Protein AF-A0A349B3C8-F1 (afdb_monomer_lite)

pLDDT: mean 97.19, std 1.33, range [91.69, 98.38]

Sequence (33 aa):
TVLDELERRDGQFGLITMCTGGGMAPAIIIERV

Foldseek 3Di:
DQLVVCVVVVHFKDWDWDDDPPRDIDIDMDGDD

Structure (mmCIF, N/CA/C/O backbone):
data_AF-A0A349B3C8-F1
#
_entry.id   AF-A0A349B3C8-F1
#
loop_
_atom_site.group_PDB
_atom_site.id
_atom_site.type_symbol
_atom_site.label_atom_id
_atom_site.label_alt_id
_atom_site.label_comp_id
_atom_site.label_asym_id
_atom_site.label_entity_id
_atom_site.label_seq_id
_atom_site.pdbx_PDB_ins_code
_atom_site.Cartn_x
_atom_site.Cartn_y
_atom_site.Cartn_z
_atom_site.occupancy
_atom_site.B_iso_or_equiv
_atom_site.auth_seq_id
_atom_site.auth_comp_id
_atom_site.auth_asym_id
_atom_site.auth_atom_id
_atom_site.pdbx_PDB_model_num
ATOM 1 N N . THR A 1 1 ? -7.075 -8.292 1.170 1.00 93.44 1 THR A N 1
ATOM 2 C CA . THR A 1 1 ? -6.626 -6.956 0.716 1.00 93.44 1 THR A CA 1
ATOM 3 C C . THR A 1 1 ? -5.672 -6.379 1.754 1.00 93.44 1 THR A C 1
ATOM 5 O O . THR A 1 1 ? -5.493 -7.011 2.788 1.00 93.44 1 THR A O 1
ATOM 8 N N . VAL A 1 2 ? -5.017 -5.233 1.507 1.00 97.06 2 VAL A N 1
ATOM 9 C CA . VAL A 1 2 ? -4.151 -4.613 2.537 1.00 97.06 2 VAL A CA 1
ATOM 10 C C . VAL A 1 2 ? -4.971 -4.168 3.752 1.00 97.06 2 VAL A C 1
ATOM 12 O O . VAL A 1 2 ? -4.505 -4.351 4.868 1.00 97.06 2 VAL A O 1
ATOM 15 N N . LEU A 1 3 ? -6.206 -3.690 3.557 1.00 97.38 3 LEU A N 1
ATOM 16 C CA . LEU A 1 3 ? -7.120 -3.351 4.656 1.00 97.38 3 LEU A CA 1
ATOM 17 C C . LEU A 1 3 ? -7.419 -4.562 5.552 1.00 97.38 3 LEU A C 1
ATOM 19 O O . LEU A 1 3 ? -7.204 -4.473 6.757 1.00 97.38 3 LEU A O 1
ATOM 23 N N . ASP A 1 4 ? -7.788 -5.708 4.967 1.00 97.81 4 ASP A N 1
ATOM 24 C CA . ASP A 1 4 ? -8.079 -6.930 5.743 1.00 97.81 4 ASP A CA 1
ATOM 25 C C . ASP A 1 4 ? -6.877 -7.368 6.598 1.00 97.81 4 ASP A C 1
ATOM 27 O O . ASP A 1 4 ? -7.021 -7.847 7.721 1.00 97.81 4 ASP A O 1
ATOM 31 N N . GLU A 1 5 ? -5.659 -7.205 6.071 1.00 98.12 5 GLU A N 1
ATOM 32 C CA . GLU A 1 5 ? -4.446 -7.592 6.789 1.00 98.12 5 GLU A CA 1
ATOM 33 C C . GLU A 1 5 ? -4.081 -6.595 7.898 1.00 98.12 5 GLU A C 1
ATOM 35 O O . GLU A 1 5 ? -3.558 -7.007 8.936 1.00 98.12 5 GLU A O 1
ATOM 40 N N . LEU A 1 6 ? -4.380 -5.303 7.710 1.00 98.31 6 LEU A N 1
ATOM 41 C CA . LEU A 1 6 ? -4.255 -4.292 8.760 1.00 98.31 6 LEU A CA 1
ATOM 42 C C . LEU A 1 6 ? -5.248 -4.549 9.898 1.00 98.31 6 LEU A C 1
ATOM 44 O O . LEU A 1 6 ? -4.851 -4.469 11.056 1.00 98.31 6 LEU A O 1
ATOM 48 N N . GLU A 1 7 ? -6.493 -4.920 9.597 1.00 97.88 7 GLU A N 1
ATOM 49 C CA . GLU A 1 7 ? -7.481 -5.309 10.613 1.00 97.88 7 GLU A CA 1
ATOM 50 C C . GLU A 1 7 ? -7.043 -6.566 11.373 1.00 97.88 7 GLU A C 1
ATOM 52 O O . GLU A 1 7 ? -7.007 -6.575 12.603 1.00 97.88 7 GLU A O 1
ATOM 57 N N . ARG A 1 8 ? -6.625 -7.616 10.653 1.00 98.38 8 ARG A N 1
ATOM 58 C CA . ARG A 1 8 ? -6.209 -8.897 11.249 1.00 98.38 8 ARG A CA 1
ATOM 59 C C . ARG A 1 8 ? -5.012 -8.768 12.195 1.00 98.38 8 ARG A C 1
ATOM 61 O O . ARG A 1 8 ? -4.875 -9.576 13.113 1.00 98.38 8 ARG A O 1
ATOM 68 N N . ARG A 1 9 ? -4.113 -7.813 11.939 1.00 97.88 9 ARG A N 1
ATOM 69 C CA . ARG A 1 9 ? -2.877 -7.598 12.714 1.00 97.88 9 ARG A CA 1
ATOM 70 C C . ARG A 1 9 ? -2.945 -6.419 13.680 1.00 97.88 9 ARG A C 1
ATOM 72 O O . ARG A 1 9 ? -1.926 -6.109 14.287 1.00 97.88 9 ARG A O 1
ATOM 79 N N . ASP A 1 10 ? -4.092 -5.756 13.777 1.00 97.38 10 ASP A N 1
ATOM 80 C CA . ASP A 1 10 ? -4.242 -4.481 14.479 1.00 97.38 10 ASP A CA 1
ATOM 81 C C . ASP A 1 10 ? -3.189 -3.423 14.062 1.00 97.38 10 ASP A C 1
ATOM 83 O O . ASP A 1 10 ? -2.624 -2.688 14.866 1.00 97.38 10 ASP A O 1
ATOM 87 N N . GLY A 1 11 ? -2.887 -3.356 12.760 1.00 97.56 11 GLY A N 1
ATOM 88 C CA . GLY A 1 11 ? -1.953 -2.390 12.173 1.00 97.56 11 GLY A CA 1
ATOM 89 C C . GLY A 1 11 ? -2.645 -1.090 11.755 1.00 97.56 11 GLY A C 1
ATOM 90 O O . GLY A 1 11 ? -3.794 -1.126 11.323 1.00 97.56 11 GLY A O 1
ATOM 91 N N . GLN A 1 12 ? -1.952 0.050 11.855 1.00 98.00 12 GLN A N 1
ATOM 92 C CA . GLN A 1 12 ? -2.514 1.377 11.543 1.00 98.00 12 GLN A CA 1
ATOM 93 C C . GLN A 1 12 ? -2.194 1.855 10.116 1.00 98.00 12 GLN A C 1
ATOM 95 O O . GLN A 1 12 ? -3.069 2.392 9.442 1.00 98.00 12 GLN A O 1
ATOM 100 N N . PHE A 1 13 ? -0.969 1.626 9.631 1.00 98.19 13 PHE A N 1
ATOM 101 C CA . PHE A 1 13 ? -0.501 2.132 8.335 1.00 98.19 13 PHE A CA 1
ATOM 102 C C . PHE A 1 13 ? -0.131 1.006 7.370 1.00 98.19 13 PHE A C 1
ATOM 104 O O . PHE A 1 13 ? 0.543 0.047 7.750 1.00 98.19 13 PHE A O 1
ATOM 111 N N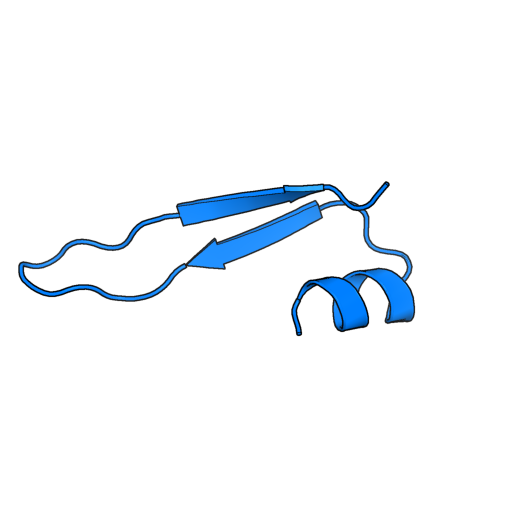 . GLY A 1 14 ? -0.509 1.162 6.101 1.00 97.50 14 GLY A N 1
ATOM 112 C CA . GLY A 1 14 ? -0.105 0.282 5.005 1.00 97.50 14 GLY A CA 1
ATOM 113 C C . GLY A 1 14 ? 0.496 1.064 3.840 1.00 97.50 14 GLY A C 1
ATOM 114 O O . GLY A 1 14 ? -0.025 2.109 3.463 1.00 97.50 14 GLY A O 1
ATOM 115 N N . LEU A 1 15 ? 1.570 0.541 3.245 1.00 97.81 15 LEU A N 1
ATOM 116 C CA . LEU A 1 15 ? 2.124 1.023 1.977 1.00 97.81 15 LEU A CA 1
ATOM 117 C C . LEU A 1 15 ? 1.731 0.059 0.859 1.00 97.81 15 LEU A C 1
ATOM 119 O O . LEU A 1 15 ? 1.992 -1.141 0.947 1.00 97.81 15 LEU A O 1
ATOM 123 N N . ILE A 1 16 ? 1.161 0.595 -0.216 1.00 97.69 16 ILE A N 1
ATOM 124 C CA . ILE A 1 16 ? 0.903 -0.133 -1.455 1.00 97.69 16 ILE A CA 1
ATOM 125 C C . ILE A 1 16 ? 1.719 0.496 -2.580 1.00 97.69 16 ILE A C 1
ATOM 127 O O . ILE A 1 16 ? 1.742 1.715 -2.747 1.00 97.69 16 ILE A O 1
ATOM 131 N N . THR A 1 17 ? 2.374 -0.346 -3.374 1.00 97.88 17 THR A N 1
ATOM 132 C CA . THR A 1 17 ? 3.050 0.053 -4.610 1.00 97.88 17 THR A CA 1
ATOM 133 C C . THR A 1 17 ? 2.847 -1.008 -5.684 1.00 97.88 17 THR A C 1
ATOM 135 O O . THR A 1 17 ? 2.592 -2.175 -5.383 1.00 97.88 17 THR A O 1
ATOM 138 N N . MET A 1 18 ? 2.936 -0.596 -6.944 1.00 97.12 18 MET A N 1
ATOM 139 C CA . MET A 1 18 ? 2.856 -1.472 -8.105 1.00 97.12 18 MET A CA 1
ATOM 140 C C . MET A 1 18 ? 3.756 -0.916 -9.203 1.00 97.12 18 MET A C 1
ATOM 142 O O . MET A 1 18 ? 3.870 0.298 -9.363 1.00 97.12 18 MET A O 1
ATOM 146 N N . CYS A 1 19 ? 4.396 -1.794 -9.972 1.00 96.56 19 CYS A N 1
ATOM 147 C CA . CYS A 1 19 ? 5.131 -1.359 -11.149 1.00 96.56 19 CYS A CA 1
ATOM 148 C C . CYS A 1 19 ? 4.167 -0.859 -12.232 1.00 96.56 19 CYS A C 1
ATOM 150 O O . CYS A 1 19 ? 3.093 -1.413 -12.458 1.00 96.56 19 CYS A O 1
ATOM 152 N N . THR A 1 20 ? 4.578 0.195 -12.927 1.00 96.12 20 THR A N 1
ATOM 153 C CA . THR A 1 20 ? 3.882 0.719 -14.102 1.00 96.12 20 THR A CA 1
ATOM 154 C C . THR A 1 20 ? 4.879 0.862 -15.252 1.00 96.12 20 THR A C 1
ATOM 156 O O . THR A 1 20 ? 6.096 0.856 -15.045 1.00 96.12 20 THR A O 1
ATOM 159 N N . GLY A 1 21 ? 4.381 0.925 -16.489 1.00 97.06 21 GLY A N 1
ATOM 160 C CA . GLY A 1 21 ? 5.237 1.080 -17.667 1.00 97.06 21 GLY A CA 1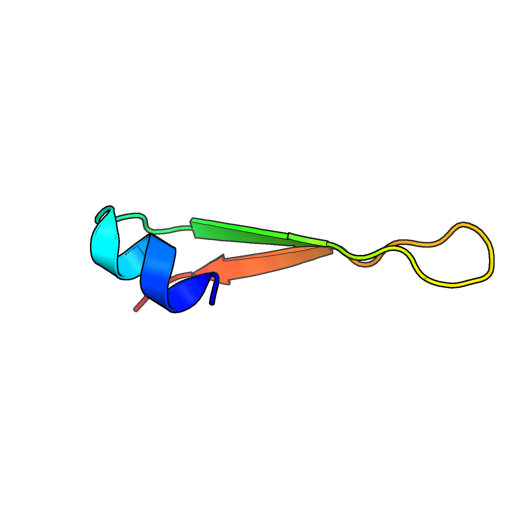
ATOM 161 C C . GLY A 1 21 ? 6.114 2.339 -17.595 1.00 97.06 21 GLY A C 1
ATOM 162 O O . GLY A 1 21 ? 5.758 3.320 -16.948 1.00 97.06 21 GLY A O 1
ATOM 163 N N . GLY A 1 22 ? 7.267 2.315 -18.271 1.00 96.56 22 GLY A N 1
ATOM 164 C CA . GLY A 1 22 ? 8.168 3.474 -18.341 1.00 96.56 22 GLY A CA 1
ATOM 165 C C . GLY A 1 22 ? 9.077 3.672 -17.123 1.00 96.56 22 GLY A C 1
ATOM 166 O O . GLY A 1 22 ? 9.586 4.769 -16.928 1.00 96.56 22 GLY A O 1
ATOM 167 N N . GLY A 1 23 ? 9.292 2.635 -16.305 1.00 96.94 23 GLY A N 1
ATOM 168 C CA . GLY A 1 23 ? 10.206 2.700 -15.155 1.00 96.94 23 GLY A CA 1
ATOM 169 C C . GLY A 1 23 ? 9.643 3.461 -13.951 1.00 96.94 23 GLY A C 1
ATOM 170 O O . GLY A 1 23 ? 10.407 3.947 -13.123 1.00 96.94 23 GLY A O 1
ATOM 171 N N . MET A 1 24 ? 8.318 3.574 -13.856 1.00 97.81 24 MET A N 1
ATOM 172 C CA . MET A 1 24 ? 7.624 4.295 -12.789 1.00 97.8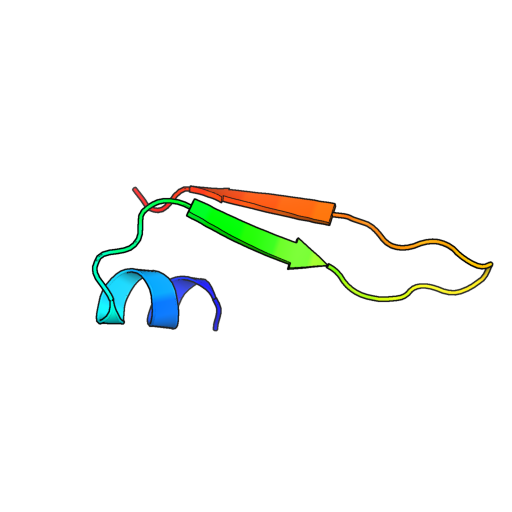1 24 MET A CA 1
ATOM 173 C C . MET A 1 24 ? 6.914 3.326 -11.843 1.00 97.81 24 MET A C 1
ATOM 175 O O . MET A 1 24 ? 6.432 2.268 -12.256 1.00 97.81 24 MET A O 1
ATOM 179 N N . ALA A 1 25 ? 6.789 3.711 -10.576 1.00 97.69 25 ALA A N 1
ATOM 180 C CA . ALA A 1 25 ? 5.983 2.991 -9.598 1.00 97.69 25 ALA A CA 1
ATOM 181 C C . ALA A 1 25 ? 5.317 3.987 -8.630 1.00 97.69 25 ALA A C 1
ATOM 183 O O . ALA A 1 25 ? 6.030 4.651 -7.874 1.00 97.69 25 ALA A O 1
ATOM 184 N N . PRO A 1 26 ? 3.978 4.129 -8.635 1.00 96.44 26 PRO A N 1
ATOM 185 C CA . PRO A 1 26 ? 3.284 4.905 -7.615 1.00 96.44 26 PRO A CA 1
ATOM 186 C C . PRO A 1 26 ? 3.412 4.242 -6.238 1.00 96.44 26 PRO A C 1
ATOM 188 O O . PRO A 1 26 ? 3.466 3.015 -6.117 1.00 96.44 26 PRO A O 1
ATOM 191 N N . ALA A 1 27 ? 3.415 5.069 -5.197 1.00 97.81 27 ALA A N 1
ATOM 192 C CA . ALA A 1 27 ? 3.411 4.654 -3.801 1.00 97.81 27 ALA A CA 1
ATOM 193 C C . ALA A 1 27 ? 2.245 5.339 -3.081 1.00 97.81 27 ALA A C 1
ATOM 195 O O . ALA A 1 27 ? 2.086 6.555 -3.173 1.00 97.81 27 ALA A O 1
ATOM 196 N N . ILE A 1 28 ? 1.419 4.552 -2.394 1.00 97.88 28 ILE A N 1
ATOM 197 C CA . ILE A 1 28 ? 0.212 5.015 -1.705 1.00 97.88 28 ILE A CA 1
ATOM 198 C C . ILE A 1 28 ? 0.284 4.550 -0.257 1.00 97.88 28 ILE A C 1
ATOM 200 O O . ILE A 1 28 ? 0.460 3.359 0.004 1.00 97.88 28 ILE A O 1
ATOM 204 N N . ILE A 1 29 ? 0.121 5.487 0.672 1.00 97.69 29 ILE 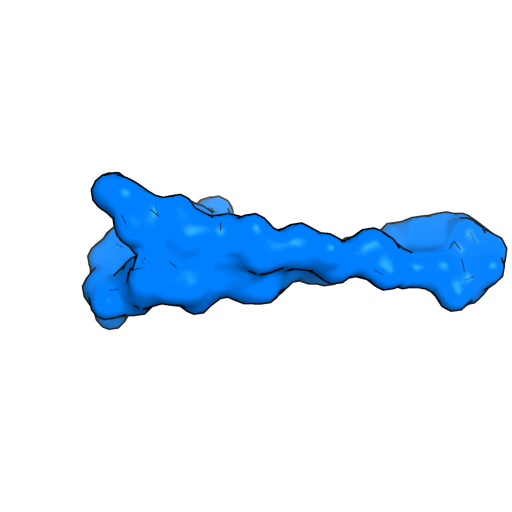A N 1
ATOM 205 C CA . ILE A 1 29 ? -0.052 5.187 2.092 1.00 97.69 29 ILE A CA 1
ATOM 206 C C . ILE A 1 29 ? -1.544 5.190 2.405 1.00 97.69 29 ILE A C 1
ATOM 208 O O . ILE A 1 29 ? -2.257 6.108 2.004 1.00 97.69 29 ILE A O 1
ATOM 212 N N . ILE A 1 30 ? -1.996 4.170 3.127 1.00 97.12 30 ILE A N 1
ATOM 213 C CA . ILE A 1 30 ? -3.335 4.111 3.709 1.00 97.12 30 ILE A CA 1
ATOM 214 C C . ILE A 1 30 ? -3.234 4.081 5.231 1.00 97.12 30 ILE A C 1
ATOM 216 O O . ILE A 1 30 ? -2.326 3.459 5.788 1.00 97.12 30 ILE A O 1
ATOM 220 N N . GLU A 1 31 ? -4.182 4.742 5.883 1.00 98.19 31 GLU A N 1
ATOM 221 C CA . GLU A 1 31 ? -4.401 4.687 7.324 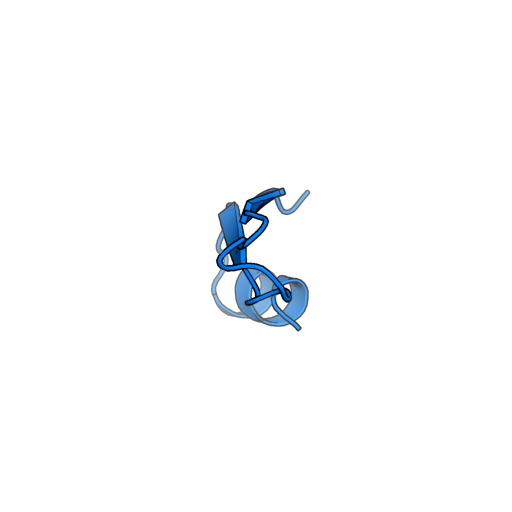1.00 98.19 31 GLU A CA 1
ATOM 222 C C . GLU A 1 31 ? -5.749 4.009 7.581 1.00 98.19 31 GLU A C 1
ATOM 224 O O . GLU A 1 31 ? -6.736 4.305 6.902 1.00 98.19 31 GLU A O 1
ATOM 229 N N . ARG A 1 32 ? -5.775 3.067 8.525 1.00 96.19 32 ARG A N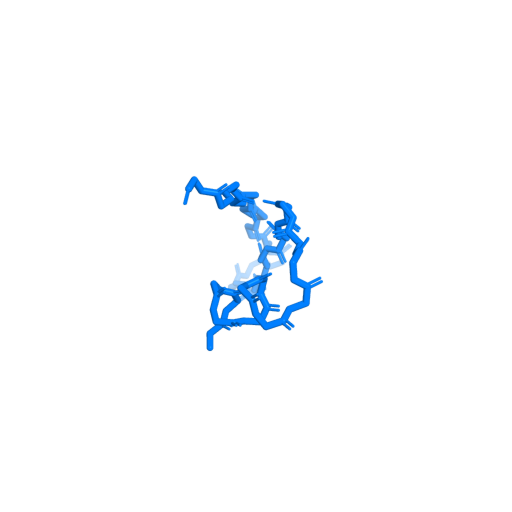 1
ATOM 230 C CA . ARG A 1 32 ? -7.004 2.403 8.961 1.00 96.19 32 ARG A CA 1
ATOM 231 C C . ARG A 1 32 ? -7.683 3.249 10.043 1.00 96.19 32 ARG A C 1
ATOM 233 O O . ARG A 1 32 ? -7.058 3.518 11.068 1.00 96.19 32 ARG A O 1
ATOM 240 N N . VAL A 1 33 ? -8.940 3.632 9.798 1.00 91.69 33 VAL A N 1
ATOM 241 C CA . VAL A 1 33 ? -9.836 4.330 10.747 1.00 91.69 33 VAL A CA 1
ATOM 242 C C . VAL A 1 33 ? -10.802 3.376 11.431 1.00 91.69 33 VAL A C 1
ATOM 244 O O . VAL A 1 33 ? -11.105 2.322 10.826 1.00 91.69 33 VAL A O 1
#

Radius of gyration: 11.74 Å; chains: 1; bounding box: 20×14×33 Å

Secondary structure (DSSP, 8-state):
-HHHHHHHTT--EEEEE--BTTTB--EEEEE--